Protein AF-A0A9E0YH36-F1 (afdb_monomer)

pLDDT: mean 80.92, std 9.33, range [44.66, 91.5]

Solvent-accessible surface area (backbone atoms only — not comparable to full-atom values): 4447 Å² total; per-residue (Å²): 125,57,83,64,58,57,52,50,53,53,52,51,49,63,63,46,46,60,56,51,45,55,52,43,28,52,52,36,25,55,52,38,33,50,50,45,44,52,51,40,36,71,75,66,72,47,86,60,62,69,63,30,49,54,51,10,50,54,52,12,50,53,52,35,52,52,51,51,53,50,51,51,50,51,46,45,54,63,69,72,62,59,126

Secondary structure (DSSP, 8-state):
--HHHHHHHHHHHHHHHHHHHHHHHHHHHHHHHHHHHHHHHHHHSS--HHHHHHHHHHHHHHHHHHHHHHHHHHHIIIIIS--

Structure (mmCIF, N/CA/C/O backbone):
data_AF-A0A9E0YH36-F1
#
_entry.id   AF-A0A9E0YH36-F1
#
loop_
_atom_site.group_PDB
_atom_site.id
_atom_site.type_symbol
_atom_site.label_atom_id
_atom_site.label_alt_id
_atom_site.label_comp_id
_atom_site.label_asym_id
_atom_site.label_entity_id
_atom_site.label_seq_id
_atom_site.pdbx_PDB_ins_code
_atom_site.Cartn_x
_atom_site.Cartn_y
_atom_site.Cartn_z
_atom_site.occupancy
_atom_site.B_iso_or_equiv
_atom_site.auth_seq_id
_atom_site.auth_comp_id
_atom_site.auth_asym_id
_atom_site.auth_atom_id
_atom_site.pdbx_PDB_model_num
ATOM 1 N N . MET A 1 1 ? 21.905 -2.438 -22.734 1.00 58.78 1 MET A N 1
ATOM 2 C CA . MET A 1 1 ? 20.595 -3.122 -22.911 1.00 58.78 1 MET A CA 1
ATOM 3 C C . MET A 1 1 ? 19.979 -2.722 -24.250 1.00 58.78 1 MET A C 1
ATOM 5 O O . MET A 1 1 ? 20.114 -1.563 -24.630 1.00 58.78 1 MET A O 1
ATOM 9 N N . THR A 1 2 ? 19.338 -3.625 -25.000 1.00 73.81 2 THR A N 1
ATOM 10 C CA . THR A 1 2 ? 18.724 -3.222 -26.283 1.00 73.81 2 THR A CA 1
ATOM 11 C C . THR A 1 2 ? 17.443 -2.399 -26.045 1.00 73.81 2 THR A C 1
ATOM 13 O O . THR A 1 2 ? 16.705 -2.663 -25.092 1.00 73.81 2 THR A O 1
ATOM 16 N N . PRO A 1 3 ? 17.090 -1.426 -26.910 1.00 74.56 3 PRO A N 1
ATOM 17 C CA . PRO A 1 3 ? 15.883 -0.596 -26.743 1.00 74.56 3 PRO A CA 1
ATOM 18 C C . PRO A 1 3 ? 14.563 -1.392 -26.799 1.00 74.56 3 PRO A C 1
ATOM 20 O O . PRO A 1 3 ? 13.484 -0.858 -26.519 1.00 74.56 3 PRO A O 1
ATOM 23 N N . ARG A 1 4 ? 14.630 -2.670 -27.193 1.00 75.81 4 ARG A N 1
ATOM 24 C CA . ARG A 1 4 ? 13.508 -3.614 -27.203 1.00 75.81 4 ARG A CA 1
ATOM 25 C C . ARG A 1 4 ? 13.279 -4.223 -25.817 1.00 75.81 4 ARG A C 1
ATOM 27 O O . ARG A 1 4 ? 12.146 -4.226 -25.347 1.00 75.81 4 ARG A O 1
ATOM 34 N N . GLU A 1 5 ? 14.342 -4.651 -25.141 1.00 74.38 5 GLU A N 1
ATOM 35 C CA . GLU A 1 5 ? 14.287 -5.234 -23.791 1.00 74.38 5 GLU A CA 1
ATOM 36 C C . GLU A 1 5 ? 13.802 -4.227 -22.748 1.00 74.38 5 GLU A C 1
ATOM 38 O O . GLU A 1 5 ? 12.966 -4.554 -21.911 1.00 74.38 5 GLU A O 1
ATOM 43 N N . LEU A 1 6 ? 14.228 -2.969 -22.871 1.00 74.62 6 LEU A N 1
ATOM 44 C CA . LEU A 1 6 ? 13.809 -1.879 -21.988 1.00 74.62 6 LEU A CA 1
ATOM 45 C C . LEU A 1 6 ? 12.290 -1.624 -22.054 1.00 74.62 6 LEU A C 1
ATOM 47 O O . LEU A 1 6 ? 11.633 -1.377 -21.041 1.00 74.62 6 LEU A O 1
ATOM 51 N N . ARG A 1 7 ? 11.708 -1.724 -23.260 1.00 77.31 7 ARG A N 1
ATOM 52 C CA . ARG A 1 7 ? 10.257 -1.607 -23.469 1.00 77.31 7 ARG A CA 1
ATOM 53 C C . ARG A 1 7 ? 9.501 -2.785 -22.866 1.00 77.31 7 ARG A C 1
ATOM 55 O O . ARG A 1 7 ? 8.481 -2.567 -22.217 1.00 77.31 7 ARG A O 1
ATOM 62 N N . ILE A 1 8 ? 10.008 -4.003 -23.046 1.00 81.62 8 ILE A N 1
ATOM 63 C CA . ILE A 1 8 ? 9.398 -5.216 -22.488 1.00 81.62 8 ILE A CA 1
ATOM 64 C C . ILE A 1 8 ? 9.429 -5.162 -20.956 1.00 81.62 8 ILE A C 1
ATOM 66 O O . ILE A 1 8 ? 8.394 -5.353 -20.325 1.00 81.62 8 ILE A O 1
ATOM 70 N N . ALA A 1 9 ? 10.564 -4.797 -20.355 1.00 76.88 9 ALA A N 1
ATOM 71 C CA . ALA A 1 9 ? 10.698 -4.661 -18.905 1.00 76.88 9 ALA A CA 1
ATOM 72 C C . ALA A 1 9 ? 9.712 -3.633 -18.325 1.00 76.88 9 ALA A C 1
ATOM 74 O O . ALA A 1 9 ? 9.084 -3.885 -17.298 1.00 76.88 9 ALA A O 1
ATOM 75 N N . LYS A 1 10 ? 9.505 -2.500 -19.012 1.00 75.94 10 LYS A N 1
ATOM 76 C CA . LYS A 1 10 ? 8.533 -1.478 -18.597 1.00 75.94 10 LYS A CA 1
ATOM 77 C C . LYS A 1 10 ? 7.089 -1.992 -18.630 1.00 75.94 10 LYS A C 1
ATOM 79 O O . LYS A 1 10 ? 6.326 -1.693 -17.715 1.00 75.94 10 LYS A O 1
ATOM 84 N N . ILE A 1 11 ? 6.724 -2.766 -19.655 1.00 82.19 11 ILE A N 1
ATOM 85 C CA . ILE A 1 11 ? 5.388 -3.372 -19.787 1.00 82.19 11 ILE A CA 1
ATOM 86 C C . ILE A 1 11 ? 5.169 -4.427 -18.700 1.00 82.19 11 ILE A C 1
ATOM 88 O O . ILE A 1 11 ? 4.139 -4.408 -18.029 1.00 82.19 11 ILE A O 1
ATOM 92 N N . VAL A 1 12 ? 6.149 -5.307 -18.480 1.00 82.31 12 VAL A N 1
ATOM 93 C CA . VAL A 1 12 ? 6.086 -6.338 -17.434 1.00 82.31 12 VAL A CA 1
ATOM 94 C C . VAL A 1 12 ? 5.964 -5.693 -16.055 1.00 82.31 12 VAL A C 1
ATOM 96 O O . VAL A 1 12 ? 5.099 -6.089 -15.278 1.00 82.31 12 VAL A O 1
ATOM 99 N N . PHE A 1 13 ? 6.743 -4.645 -15.770 1.00 81.00 13 PHE A N 1
ATOM 100 C CA . PHE A 1 13 ? 6.639 -3.901 -14.515 1.00 81.00 13 PHE A CA 1
ATOM 101 C C . PHE A 1 13 ? 5.236 -3.317 -14.313 1.00 81.00 13 PHE A C 1
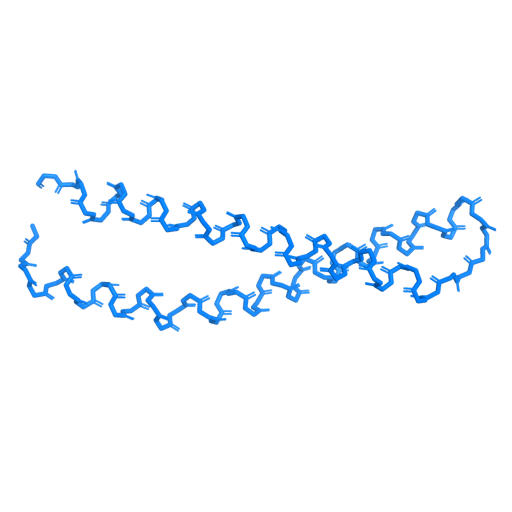ATOM 103 O O . PHE A 1 13 ? 4.659 -3.449 -13.237 1.00 81.00 13 PHE A O 1
ATOM 110 N N . TRP A 1 14 ? 4.648 -2.725 -15.355 1.00 81.00 14 TRP A N 1
ATOM 111 C CA . TRP A 1 14 ? 3.288 -2.188 -15.293 1.00 81.00 14 TRP A CA 1
ATOM 112 C C . TRP A 1 14 ? 2.215 -3.265 -15.110 1.00 81.00 14 TRP A C 1
ATOM 114 O O . TRP A 1 14 ? 1.200 -2.994 -14.480 1.00 81.00 14 TRP A O 1
ATOM 124 N N . CYS A 1 15 ? 2.439 -4.479 -15.615 1.00 84.25 15 CYS A N 1
ATOM 125 C CA . CYS A 1 15 ? 1.511 -5.596 -15.455 1.00 84.25 15 CYS A CA 1
ATOM 126 C C . CYS A 1 15 ? 1.610 -6.248 -14.064 1.00 84.25 15 CYS A C 1
ATOM 128 O O . CYS A 1 15 ? 0.604 -6.666 -13.495 1.00 84.25 15 CYS A O 1
ATOM 130 N N . VAL A 1 16 ? 2.815 -6.305 -13.491 1.00 84.81 16 VAL A N 1
ATOM 131 C CA . VAL A 1 16 ? 3.079 -6.886 -12.164 1.00 84.81 16 VAL A CA 1
ATOM 132 C C . VAL A 1 16 ? 2.755 -5.902 -11.034 1.00 84.81 16 VAL A C 1
ATOM 134 O O . VAL A 1 16 ? 2.283 -6.317 -9.978 1.00 84.81 16 VAL A O 1
ATOM 137 N N . SER A 1 17 ? 2.940 -4.599 -11.257 1.00 81.56 17 SER A N 1
ATOM 138 C CA . SER A 1 17 ? 2.668 -3.530 -10.286 1.00 81.56 17 SER A CA 1
ATOM 139 C C . SER A 1 17 ? 1.264 -3.579 -9.651 1.00 81.56 17 SER A C 1
ATOM 141 O O . SER A 1 17 ? 1.194 -3.580 -8.422 1.00 81.56 17 SER A O 1
ATOM 143 N N . PRO A 1 18 ? 0.141 -3.690 -10.396 1.00 83.19 18 PRO A N 1
ATOM 144 C CA . PRO A 1 18 ? -1.192 -3.752 -9.790 1.00 83.19 18 PRO A CA 1
ATOM 145 C C . PRO A 1 18 ? -1.412 -5.031 -8.973 1.00 83.19 18 PRO A C 1
ATOM 147 O O . PRO A 1 18 ? -2.072 -4.989 -7.935 1.00 83.19 18 PRO A O 1
ATOM 150 N N . ILE A 1 19 ? -0.821 -6.156 -9.391 1.00 87.44 19 ILE A N 1
ATOM 151 C CA . ILE A 1 19 ? -0.885 -7.426 -8.654 1.00 87.44 19 ILE A CA 1
ATOM 152 C C . ILE A 1 19 ? -0.111 -7.302 -7.338 1.00 87.44 19 ILE A C 1
ATOM 154 O O . ILE A 1 19 ? -0.629 -7.647 -6.274 1.00 87.44 19 ILE A O 1
ATOM 158 N N . MET A 1 20 ? 1.104 -6.750 -7.391 1.00 84.38 20 MET A N 1
ATOM 159 C CA . MET A 1 20 ? 1.896 -6.465 -6.197 1.00 84.38 20 MET A CA 1
ATOM 160 C C . MET A 1 20 ? 1.203 -5.466 -5.275 1.00 84.38 20 MET A C 1
ATOM 162 O O . MET A 1 20 ? 1.205 -5.672 -4.066 1.00 84.38 20 MET A O 1
ATOM 166 N N . PHE A 1 21 ? 0.577 -4.422 -5.820 1.00 85.44 21 PHE A N 1
ATOM 167 C CA . PHE A 1 21 ? -0.182 -3.449 -5.042 1.00 85.44 21 PHE A CA 1
ATOM 168 C C . PHE A 1 21 ? -1.326 -4.118 -4.286 1.00 85.44 21 PHE A C 1
ATOM 170 O O . PHE A 1 21 ? -1.427 -3.962 -3.075 1.00 85.44 21 PHE A O 1
ATOM 177 N N . ALA A 1 22 ? -2.152 -4.914 -4.967 1.00 85.19 22 ALA A N 1
ATOM 178 C CA . ALA A 1 22 ? -3.261 -5.618 -4.330 1.00 85.19 22 ALA A CA 1
ATOM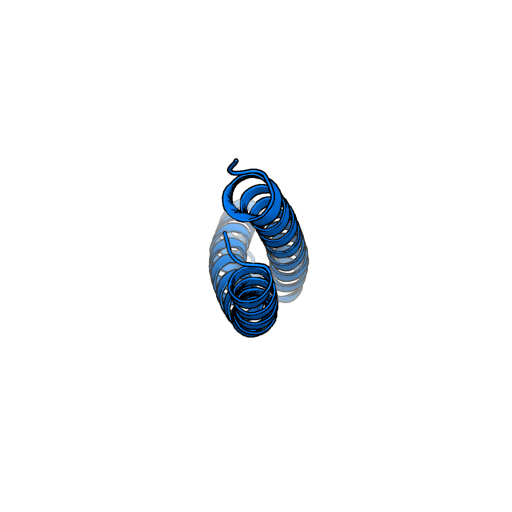 179 C C . ALA A 1 22 ? -2.775 -6.584 -3.235 1.00 85.19 22 ALA A C 1
ATOM 181 O O . ALA A 1 22 ? -3.352 -6.630 -2.145 1.00 85.19 22 ALA A O 1
ATOM 182 N N . GLY A 1 23 ? -1.687 -7.317 -3.498 1.00 89.19 23 GLY A N 1
ATOM 183 C CA . GLY A 1 23 ? -1.065 -8.208 -2.519 1.00 89.19 23 GLY A CA 1
ATOM 184 C C . GLY A 1 23 ? -0.539 -7.461 -1.291 1.00 89.19 23 GLY A C 1
ATOM 185 O O . GLY A 1 23 ? -0.840 -7.846 -0.162 1.00 89.19 23 GLY A O 1
ATOM 186 N N . LEU A 1 24 ? 0.189 -6.363 -1.501 1.00 87.88 24 LEU A N 1
ATOM 187 C CA . LEU A 1 24 ? 0.755 -5.540 -0.432 1.00 87.88 24 LEU A CA 1
ATOM 188 C C . LEU A 1 24 ? -0.323 -4.813 0.374 1.00 87.88 24 LEU A C 1
ATOM 190 O O . LEU A 1 24 ? -0.268 -4.861 1.599 1.00 87.88 24 LEU A O 1
ATOM 194 N N . VAL A 1 25 ? -1.331 -4.218 -0.275 1.00 88.38 25 VAL A N 1
ATOM 195 C CA . VAL A 1 25 ? -2.470 -3.597 0.422 1.00 88.38 25 VAL A CA 1
ATOM 196 C C . VAL A 1 25 ? -3.122 -4.623 1.333 1.00 88.38 25 VAL A C 1
ATOM 198 O O . VAL A 1 25 ? -3.336 -4.339 2.506 1.00 88.38 25 VAL A O 1
ATOM 201 N N . ARG A 1 26 ? -3.399 -5.833 0.834 1.00 88.31 26 ARG A N 1
ATOM 202 C CA . ARG A 1 26 ? -4.023 -6.885 1.642 1.00 88.31 26 ARG A CA 1
ATOM 203 C C . ARG A 1 26 ? -3.134 -7.328 2.803 1.00 88.31 26 ARG A C 1
ATOM 205 O O . ARG A 1 26 ? -3.640 -7.499 3.911 1.00 88.31 26 ARG A O 1
ATOM 212 N N . LEU A 1 27 ? -1.837 -7.507 2.562 1.00 90.00 27 LEU A N 1
ATOM 213 C CA . LEU A 1 27 ? -0.874 -7.900 3.589 1.00 90.00 27 LEU A CA 1
ATOM 214 C C . LEU A 1 27 ? -0.783 -6.841 4.694 1.00 90.00 27 LEU A C 1
ATOM 216 O O . LEU A 1 27 ? -0.956 -7.158 5.869 1.00 90.00 27 LEU A O 1
ATOM 220 N N . PHE A 1 28 ? -0.575 -5.578 4.320 1.00 88.81 28 PHE A N 1
ATOM 221 C CA . PHE A 1 28 ? -0.498 -4.471 5.267 1.00 88.81 28 PHE A CA 1
ATOM 222 C C . PHE A 1 28 ? -1.831 -4.220 5.960 1.00 88.81 28 PHE A C 1
ATOM 224 O O . PHE A 1 28 ? -1.841 -3.928 7.149 1.00 88.81 28 PHE A O 1
ATOM 231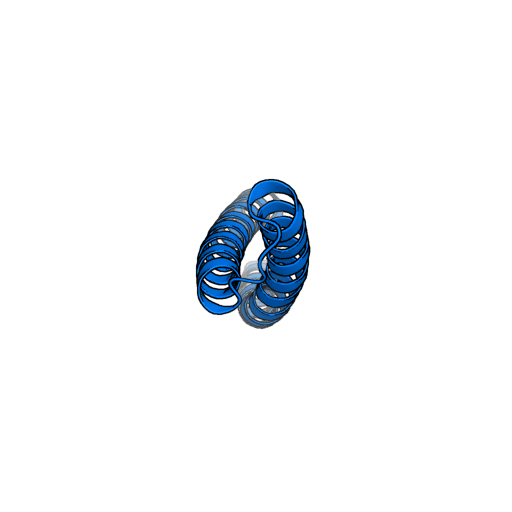 N N . PHE A 1 29 ? -2.956 -4.375 5.263 1.00 88.00 29 PHE A N 1
ATOM 232 C CA . PHE A 1 29 ? -4.274 -4.247 5.871 1.00 88.00 29 PHE A CA 1
ATOM 233 C C . PHE A 1 29 ? -4.464 -5.279 6.980 1.00 88.00 29 PHE A C 1
ATOM 235 O O . PHE A 1 29 ? -4.812 -4.903 8.092 1.00 88.00 29 PHE A O 1
ATOM 242 N N . LEU A 1 30 ? -4.172 -6.559 6.721 1.00 89.25 30 LEU A N 1
ATOM 243 C CA . LEU A 1 30 ? -4.250 -7.608 7.743 1.00 89.25 30 LEU A CA 1
ATOM 244 C C . LEU A 1 30 ? -3.303 -7.331 8.915 1.00 89.25 30 LEU A C 1
ATOM 246 O O . LEU A 1 30 ? -3.701 -7.468 10.071 1.00 89.25 30 LEU A O 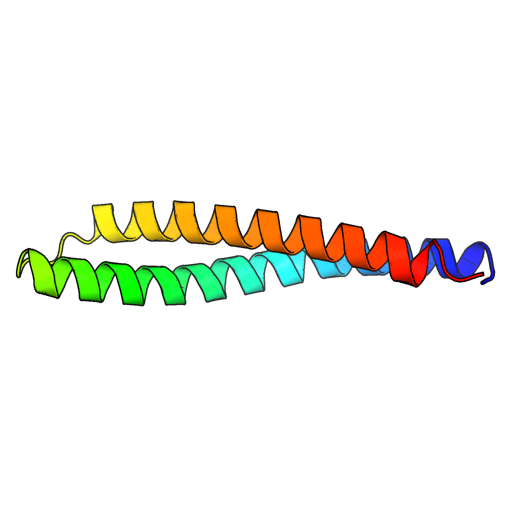1
ATOM 250 N N . PHE A 1 31 ? -2.078 -6.896 8.621 1.00 89.25 31 PHE A N 1
ATOM 251 C CA . PHE A 1 31 ? -1.077 -6.571 9.632 1.00 89.25 31 PHE A CA 1
ATOM 252 C C . PHE A 1 31 ? -1.516 -5.404 10.528 1.00 89.25 31 PHE A C 1
ATOM 254 O O . PHE A 1 31 ? -1.554 -5.536 11.750 1.00 89.25 31 PHE A O 1
ATOM 261 N N . PHE A 1 32 ? -1.919 -4.277 9.940 1.00 87.56 32 PHE A N 1
ATOM 262 C CA . PHE A 1 32 ? -2.368 -3.102 10.685 1.00 87.56 32 PHE A CA 1
ATOM 263 C C . PHE A 1 32 ? -3.709 -3.325 11.377 1.00 87.56 32 PHE A C 1
ATOM 265 O O . PHE A 1 32 ? -3.892 -2.851 12.492 1.00 87.56 32 PHE A O 1
ATOM 272 N N . TYR A 1 33 ? -4.630 -4.075 10.772 1.00 85.56 33 TYR A N 1
ATOM 273 C CA . TYR A 1 33 ? -5.893 -4.437 11.411 1.00 85.56 33 TYR A CA 1
ATOM 274 C C . TYR A 1 33 ? -5.655 -5.279 12.667 1.00 85.56 33 TYR A C 1
ATOM 276 O O . TYR A 1 33 ? -6.280 -5.040 13.699 1.00 85.56 33 TYR A O 1
ATOM 284 N N . PHE A 1 34 ? -4.709 -6.220 12.610 1.00 86.44 34 PHE A N 1
ATOM 285 C CA . PHE A 1 34 ? -4.303 -6.995 13.777 1.00 86.44 34 PHE A CA 1
ATOM 286 C C . PHE A 1 34 ? -3.642 -6.117 14.845 1.00 86.44 34 PHE A C 1
ATOM 288 O O . PHE A 1 34 ? -4.046 -6.176 16.006 1.00 86.44 34 PHE A O 1
ATOM 295 N N . ILE A 1 35 ? -2.684 -5.263 14.463 1.00 87.81 35 ILE A N 1
ATOM 296 C CA . ILE A 1 35 ? -1.991 -4.375 15.406 1.00 87.81 35 ILE A CA 1
ATOM 297 C C . ILE A 1 35 ? -2.959 -3.390 16.054 1.00 87.81 35 ILE A C 1
ATOM 299 O O . ILE A 1 35 ? -3.049 -3.358 17.276 1.00 87.81 35 ILE A O 1
ATOM 303 N N . PHE A 1 36 ? -3.715 -2.614 15.275 1.00 84.12 36 PHE A N 1
ATOM 304 C CA . PHE A 1 36 ? -4.661 -1.639 15.820 1.00 84.12 36 PHE A CA 1
ATOM 305 C C . PHE A 1 36 ? -5.809 -2.312 16.575 1.00 84.12 36 PHE A C 1
ATOM 307 O O . PHE A 1 36 ? -6.269 -1.772 17.578 1.00 84.12 36 PHE A O 1
ATOM 314 N N . GLY A 1 37 ? -6.241 -3.500 16.140 1.00 81.62 37 GLY A N 1
ATOM 315 C CA . GLY A 1 37 ? -7.245 -4.299 16.838 1.00 81.62 37 GLY A CA 1
ATOM 316 C C . GLY A 1 37 ? -6.776 -4.738 18.224 1.00 81.62 37 GLY A C 1
ATOM 317 O O . GLY A 1 37 ? -7.507 -4.552 19.194 1.00 81.62 37 GLY A O 1
ATOM 318 N N . MET A 1 38 ? -5.549 -5.258 18.331 1.00 84.56 38 MET A N 1
ATOM 319 C CA . MET A 1 38 ? -4.895 -5.572 19.608 1.00 84.56 38 MET A CA 1
ATOM 320 C C . MET A 1 38 ? -4.708 -4.318 20.467 1.00 84.56 38 MET A C 1
ATOM 322 O O . MET A 1 38 ? -5.062 -4.324 21.641 1.00 84.56 38 MET A O 1
ATOM 326 N N . LEU A 1 39 ? -4.192 -3.234 19.881 1.00 83.69 39 LEU A N 1
ATOM 327 C CA . LEU A 1 39 ? -3.874 -2.000 20.598 1.00 83.69 39 LEU A CA 1
ATOM 328 C C . LEU A 1 39 ? -5.123 -1.378 21.235 1.00 83.69 39 LEU A C 1
ATOM 330 O O . LEU A 1 39 ? -5.111 -1.013 22.408 1.00 83.69 39 LEU A O 1
ATOM 334 N N . LEU A 1 40 ? -6.221 -1.289 20.478 1.00 78.69 40 LEU A N 1
ATOM 335 C CA . LEU A 1 40 ? -7.478 -0.723 20.970 1.00 78.69 40 LEU A CA 1
ATOM 336 C C . LEU A 1 40 ? -8.158 -1.628 22.001 1.00 78.69 40 LEU A C 1
ATOM 338 O O . LEU A 1 40 ? -8.712 -1.112 22.970 1.00 78.69 40 LEU A O 1
ATOM 342 N N . LEU A 1 41 ? -8.066 -2.954 21.845 1.00 81.94 41 LEU A N 1
ATOM 343 C CA . LEU A 1 41 ? -8.499 -3.897 22.880 1.00 81.94 41 LEU A CA 1
ATOM 344 C C . LEU A 1 41 ? -7.723 -3.699 24.183 1.00 81.94 41 LEU A C 1
ATOM 346 O O . LEU A 1 41 ? -8.321 -3.743 25.252 1.00 81.94 41 LEU A O 1
ATOM 350 N N . TRP A 1 42 ? -6.417 -3.458 24.099 1.00 80.88 42 TRP A N 1
ATOM 351 C CA . TRP A 1 42 ? -5.566 -3.304 25.275 1.00 80.88 42 TRP A CA 1
ATOM 352 C C . TRP A 1 42 ? -5.783 -1.967 25.996 1.00 80.88 42 TRP A C 1
ATOM 354 O O . TRP A 1 42 ? -5.779 -1.927 27.221 1.00 80.88 42 TRP A O 1
ATOM 364 N N . ILE A 1 43 ? -6.016 -0.883 25.248 1.00 81.50 43 ILE A N 1
ATOM 365 C CA . ILE A 1 43 ? -6.202 0.464 25.812 1.00 81.50 43 ILE A CA 1
ATOM 366 C C . ILE A 1 43 ? -7.624 0.667 26.343 1.00 81.50 43 ILE A C 1
ATOM 368 O O . ILE A 1 43 ? -7.804 1.179 27.444 1.00 81.50 43 ILE A O 1
ATOM 372 N N . PHE A 1 44 ? -8.641 0.302 25.559 1.00 78.88 44 PHE A N 1
ATOM 373 C CA . PHE A 1 44 ? -10.035 0.610 25.890 1.00 78.88 44 PHE A CA 1
ATOM 374 C C . PHE A 1 44 ? -10.797 -0.581 26.470 1.00 78.88 44 PHE A C 1
ATOM 376 O O . PHE A 1 44 ? -11.880 -0.381 27.009 1.00 78.88 44 PHE A O 1
ATOM 383 N N . GLY A 1 45 ? -10.302 -1.815 26.327 1.00 70.62 45 GLY A N 1
ATOM 384 C CA . GLY A 1 45 ? -11.038 -3.026 26.715 1.00 70.62 45 GLY A CA 1
ATOM 385 C C . GLY A 1 45 ? -12.270 -3.319 25.847 1.00 70.62 45 GLY A C 1
ATOM 386 O O . GLY A 1 45 ? -12.951 -4.319 26.063 1.00 70.62 45 GLY A O 1
ATOM 387 N N . VAL A 1 46 ? -12.568 -2.472 24.852 1.00 69.62 46 VAL A N 1
ATOM 388 C CA . VAL A 1 46 ? -13.771 -2.545 24.013 1.00 69.62 46 VAL A CA 1
ATOM 389 C C . VAL A 1 46 ? -13.383 -2.619 22.538 1.00 69.62 46 VAL A C 1
ATOM 391 O O . VAL A 1 46 ? -12.506 -1.903 22.052 1.00 69.62 46 VAL A O 1
ATOM 394 N N . LYS A 1 47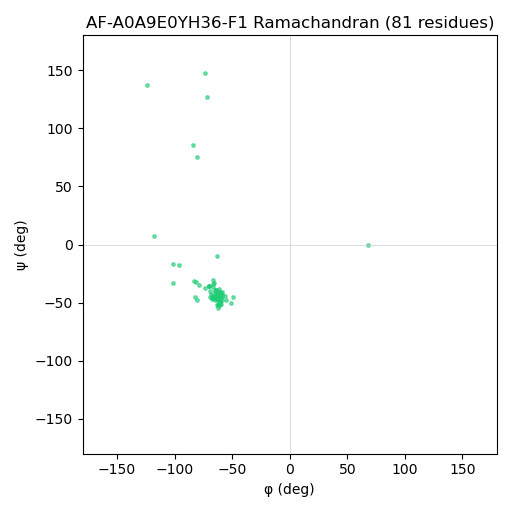 ? -14.064 -3.495 21.797 1.00 65.88 47 LYS A N 1
ATOM 395 C CA . LYS A 1 47 ? -13.776 -3.770 20.389 1.00 65.88 47 LYS A CA 1
ATOM 396 C C . LYS A 1 47 ? -14.463 -2.751 19.469 1.00 65.88 47 LYS A C 1
ATOM 398 O O . LYS A 1 47 ? -15.543 -3.004 18.941 1.00 65.88 47 LYS A O 1
ATOM 403 N N . TYR A 1 48 ? -13.825 -1.606 19.236 1.00 71.19 48 TYR A N 1
ATOM 404 C CA . TYR A 1 48 ? -14.295 -0.611 18.262 1.00 71.19 48 TYR A CA 1
ATOM 405 C C . TYR A 1 48 ? -13.903 -0.987 16.821 1.00 71.19 48 TYR A C 1
ATOM 407 O O . TYR A 1 48 ? -13.010 -0.392 16.219 1.00 71.19 48 TYR A O 1
ATOM 415 N N . ASN A 1 49 ? -14.607 -1.969 16.246 1.00 71.88 49 ASN A N 1
ATOM 416 C CA . ASN A 1 49 ? -14.380 -2.469 14.880 1.00 71.88 49 ASN A CA 1
ATOM 417 C C . ASN A 1 49 ? -14.289 -1.387 13.775 1.00 71.88 49 ASN A C 1
ATOM 419 O O . AS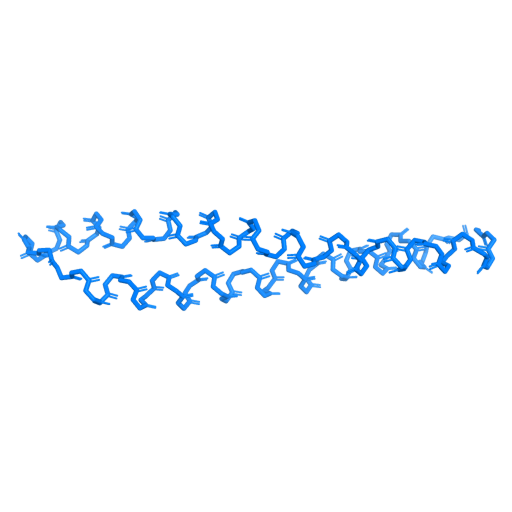N A 1 49 ? -13.377 -1.488 12.953 1.00 71.88 49 ASN A O 1
ATOM 423 N N . PRO A 1 50 ? -15.163 -0.359 13.702 1.00 80.12 50 PRO A N 1
ATOM 424 C CA . PRO A 1 50 ? -15.110 0.589 12.586 1.00 80.12 50 PRO A CA 1
ATOM 425 C C . PRO A 1 50 ? -13.874 1.497 12.637 1.00 80.12 50 PRO A C 1
ATOM 427 O O . PRO A 1 50 ? -13.294 1.794 11.597 1.00 80.12 50 PRO A O 1
ATOM 430 N N . VAL A 1 51 ? -13.423 1.898 13.829 1.00 83.56 51 VAL A N 1
ATOM 431 C CA . VAL A 1 51 ? -12.244 2.770 13.98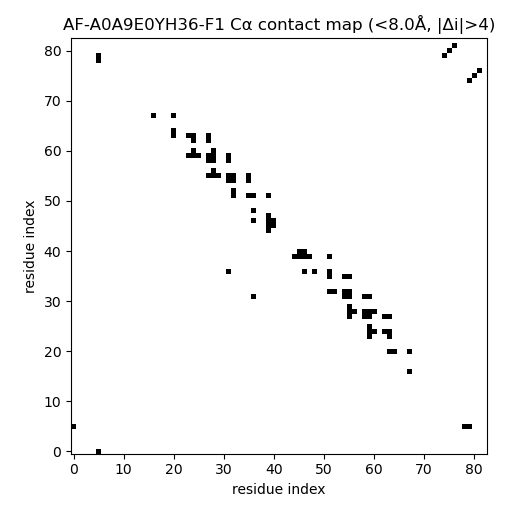9 1.00 83.56 51 VAL A CA 1
ATOM 432 C C . VAL A 1 51 ? -10.964 2.025 13.606 1.00 83.56 51 VAL A C 1
ATOM 434 O O . VAL A 1 51 ? -10.152 2.547 12.843 1.00 83.56 51 VAL A O 1
ATOM 437 N N . VAL A 1 52 ? -10.822 0.777 14.072 1.00 84.31 52 VAL A N 1
ATOM 438 C CA . VAL A 1 52 ? -9.713 -0.119 13.694 1.00 84.31 52 VAL A CA 1
ATOM 439 C C . VAL A 1 52 ? -9.663 -0.291 12.177 1.00 84.31 52 VAL A C 1
ATOM 441 O O . VAL A 1 52 ? -8.592 -0.210 11.578 1.00 84.31 52 VAL A O 1
ATOM 444 N N . PHE A 1 53 ? -10.824 -0.506 11.552 1.00 84.12 53 PHE A N 1
ATOM 445 C CA . PHE A 1 53 ? -10.926 -0.698 10.113 1.00 84.12 53 PHE A CA 1
ATOM 446 C C . PHE A 1 53 ? -10.416 0.524 9.342 1.00 84.12 53 PHE A C 1
ATOM 448 O O . PHE A 1 53 ? -9.524 0.381 8.509 1.00 84.12 53 PHE A O 1
ATOM 455 N N . TRP A 1 54 ? -10.909 1.727 9.651 1.00 87.19 54 TRP A N 1
ATOM 456 C CA . TRP A 1 54 ? -10.489 2.950 8.957 1.00 87.19 54 TRP A CA 1
ATOM 457 C C . TRP A 1 54 ? -8.995 3.246 9.120 1.00 87.19 54 TRP A C 1
ATOM 459 O O . TRP A 1 54 ? -8.331 3.584 8.138 1.00 87.19 54 TRP A O 1
ATOM 469 N N . LEU A 1 55 ? -8.445 3.061 10.324 1.00 87.94 55 LEU A N 1
ATOM 470 C CA . LEU A 1 55 ? -7.010 3.224 10.576 1.00 87.94 55 LEU A CA 1
ATOM 471 C C . LEU A 1 55 ? -6.172 2.214 9.786 1.00 87.94 55 LEU A C 1
ATOM 473 O O . LEU A 1 55 ? -5.173 2.588 9.171 1.00 87.94 55 LEU A O 1
ATOM 477 N N . ALA A 1 56 ? -6.595 0.949 9.753 1.00 86.94 56 ALA A N 1
ATOM 478 C CA . ALA A 1 56 ? -5.913 -0.091 8.995 1.00 86.94 56 ALA A CA 1
ATOM 479 C C . ALA A 1 56 ? -5.967 0.167 7.481 1.00 86.94 56 ALA A C 1
ATOM 481 O O . ALA A 1 56 ? -4.961 -0.029 6.796 1.00 86.94 56 ALA A O 1
ATOM 482 N N . VAL A 1 57 ? -7.096 0.651 6.946 1.00 90.06 57 VAL A N 1
ATOM 483 C CA . VAL A 1 57 ? -7.208 1.050 5.532 1.00 90.06 57 VAL A CA 1
ATOM 484 C C . VAL A 1 57 ? -6.252 2.202 5.221 1.00 90.06 57 VAL A C 1
ATOM 486 O O . VAL A 1 57 ? -5.444 2.082 4.304 1.00 90.06 57 VAL A O 1
ATOM 489 N N . LEU A 1 58 ? -6.283 3.291 5.994 1.00 91.50 58 LEU A N 1
ATOM 490 C CA . LEU A 1 58 ? -5.413 4.451 5.762 1.00 91.50 58 LEU A CA 1
ATOM 491 C C . LEU A 1 58 ? -3.927 4.080 5.824 1.00 91.50 58 LEU A C 1
ATOM 493 O O . LEU A 1 58 ? -3.166 4.427 4.919 1.00 91.50 58 LEU A O 1
ATOM 497 N N . ALA A 1 59 ? -3.524 3.335 6.856 1.00 90.56 59 ALA A N 1
ATOM 498 C CA . ALA A 1 59 ? -2.141 2.907 7.024 1.00 90.56 59 ALA A CA 1
ATOM 499 C C . ALA A 1 59 ? -1.696 1.961 5.900 1.00 90.56 59 ALA A C 1
ATOM 501 O O . ALA A 1 59 ? -0.624 2.152 5.330 1.00 90.56 59 ALA A O 1
ATOM 502 N N . SER A 1 60 ? -2.523 0.976 5.535 1.00 89.94 60 SER A N 1
ATOM 503 C CA . SER A 1 60 ? -2.186 0.014 4.479 1.00 89.94 60 SER A CA 1
ATOM 504 C C . SER A 1 60 ? -2.085 0.659 3.101 1.00 89.94 60 SER A C 1
ATOM 506 O O . SER A 1 60 ? -1.115 0.404 2.386 1.00 89.94 60 SER A O 1
ATOM 508 N N . VAL A 1 61 ? -3.020 1.539 2.735 1.00 89.88 61 VAL A N 1
ATOM 509 C CA . VAL A 1 61 ? -2.971 2.268 1.461 1.00 89.88 61 VAL A CA 1
ATOM 510 C C . VAL A 1 61 ? -1.753 3.190 1.421 1.00 89.88 61 VAL A C 1
ATOM 512 O O . VAL A 1 61 ? -1.015 3.171 0.435 1.00 89.88 61 VAL A O 1
ATOM 515 N N . GLY A 1 62 ? -1.488 3.932 2.501 1.00 90.44 62 GLY A N 1
ATOM 516 C CA . GLY A 1 62 ? -0.328 4.819 2.601 1.00 90.44 62 GLY A CA 1
ATOM 517 C C . GLY A 1 62 ? 1.002 4.072 2.468 1.00 90.44 62 GLY A C 1
ATOM 518 O O . GLY A 1 62 ? 1.838 4.439 1.640 1.00 90.44 62 GLY A O 1
ATOM 519 N N . PHE A 1 63 ? 1.178 2.979 3.217 1.00 90.00 63 PHE A N 1
ATOM 520 C CA . PHE A 1 63 ? 2.385 2.151 3.137 1.00 90.00 63 PHE A CA 1
ATOM 521 C C . PHE A 1 63 ? 2.549 1.492 1.773 1.00 90.00 63 PHE A C 1
ATOM 523 O O . PHE A 1 63 ? 3.660 1.442 1.246 1.00 90.00 63 PHE A O 1
ATOM 530 N N . THR A 1 64 ? 1.460 1.022 1.165 1.00 90.12 64 THR A N 1
ATOM 531 C CA . THR A 1 64 ? 1.554 0.384 -0.149 1.00 90.12 64 THR A CA 1
ATOM 532 C C . THR A 1 64 ? 1.901 1.389 -1.242 1.00 90.12 64 THR A C 1
ATOM 534 O O . THR A 1 64 ? 2.729 1.096 -2.105 1.00 90.12 64 THR A O 1
ATOM 537 N N . ALA A 1 65 ? 1.326 2.593 -1.194 1.00 88.06 65 ALA A N 1
ATOM 538 C CA . ALA A 1 65 ? 1.685 3.669 -2.110 1.00 88.06 65 ALA A CA 1
ATOM 539 C C . ALA A 1 65 ? 3.173 4.034 -1.976 1.00 88.06 65 ALA A C 1
ATOM 541 O O . ALA A 1 65 ? 3.878 4.109 -2.982 1.00 88.06 65 ALA A O 1
ATOM 542 N N . ALA A 1 66 ? 3.678 4.177 -0.746 1.00 88.81 66 ALA A N 1
ATOM 543 C CA . ALA A 1 66 ? 5.096 4.429 -0.498 1.00 88.81 66 ALA A CA 1
ATOM 544 C C . ALA A 1 66 ? 5.989 3.294 -1.034 1.00 88.81 66 ALA A C 1
ATOM 546 O O . ALA A 1 66 ? 6.986 3.561 -1.709 1.00 88.81 66 ALA A O 1
ATOM 547 N N . ALA A 1 67 ? 5.605 2.035 -0.802 1.00 87.44 67 ALA A N 1
ATOM 548 C CA . ALA A 1 67 ? 6.328 0.866 -1.294 1.00 87.44 67 ALA A CA 1
ATOM 549 C C . ALA A 1 67 ? 6.411 0.840 -2.828 1.00 87.44 67 ALA A C 1
ATOM 551 O O . ALA A 1 67 ? 7.492 0.622 -3.372 1.00 87.44 67 ALA A O 1
ATOM 552 N N . LEU A 1 68 ? 5.314 1.132 -3.538 1.00 84.06 68 LEU A N 1
ATOM 553 C CA . LEU A 1 68 ? 5.332 1.231 -5.001 1.00 84.06 68 LEU A CA 1
ATOM 554 C C . LEU A 1 68 ? 6.213 2.372 -5.510 1.00 84.06 68 LEU A C 1
ATOM 556 O O . LEU A 1 68 ? 6.923 2.198 -6.499 1.00 84.06 68 LEU A O 1
ATOM 560 N N . VAL A 1 69 ? 6.187 3.534 -4.853 1.00 87.19 69 VAL A N 1
ATOM 561 C CA . VAL A 1 69 ? 7.039 4.670 -5.234 1.00 87.19 69 VAL A CA 1
ATOM 562 C C . VAL A 1 69 ? 8.517 4.306 -5.087 1.00 87.19 69 VAL A C 1
ATOM 564 O O . VAL A 1 69 ? 9.312 4.598 -5.982 1.00 87.19 69 VAL A O 1
ATOM 567 N N . ILE A 1 70 ? 8.889 3.634 -3.995 1.00 86.25 70 ILE A N 1
ATOM 568 C CA . ILE A 1 70 ? 10.256 3.147 -3.778 1.00 86.25 70 ILE A CA 1
ATOM 569 C C . ILE A 1 70 ? 10.617 2.089 -4.822 1.00 86.25 70 ILE A C 1
ATOM 571 O O . ILE A 1 70 ? 11.675 2.189 -5.439 1.00 86.25 70 ILE A O 1
ATOM 575 N N . LEU A 1 71 ? 9.731 1.124 -5.080 1.00 84.06 71 LEU A N 1
ATOM 576 C CA . LEU A 1 71 ? 9.945 0.081 -6.082 1.00 84.06 71 LEU A CA 1
ATOM 577 C C . LEU A 1 71 ? 10.167 0.682 -7.476 1.00 84.06 71 LEU A C 1
ATOM 579 O O . LEU A 1 71 ? 11.083 0.276 -8.183 1.00 84.06 71 LEU A O 1
ATOM 583 N N . TYR A 1 72 ? 9.384 1.695 -7.850 1.00 81.44 72 TYR A N 1
ATOM 584 C CA . TYR A 1 72 ? 9.547 2.406 -9.115 1.00 81.44 72 TYR A CA 1
ATOM 585 C C . TYR A 1 72 ? 10.879 3.163 -9.189 1.00 81.44 72 TYR A C 1
ATOM 587 O O . TYR A 1 72 ? 11.550 3.128 -10.220 1.00 81.44 72 TYR A O 1
ATOM 595 N N . ARG A 1 73 ? 11.300 3.816 -8.097 1.00 81.69 73 ARG A N 1
ATOM 596 C CA . ARG A 1 73 ? 12.621 4.461 -8.024 1.00 81.69 73 ARG A CA 1
ATOM 597 C C . ARG A 1 73 ? 13.750 3.444 -8.172 1.00 81.69 73 ARG A C 1
ATOM 599 O O . ARG A 1 73 ? 14.658 3.679 -8.960 1.00 81.69 73 ARG A O 1
ATOM 606 N N . MET A 1 74 ? 13.668 2.311 -7.478 1.00 80.44 74 MET A N 1
ATOM 607 C CA . MET A 1 74 ? 14.658 1.233 -7.565 1.00 80.44 74 MET A CA 1
ATOM 608 C C . MET A 1 74 ? 14.712 0.634 -8.969 1.00 80.44 74 MET A C 1
ATOM 610 O O . MET A 1 74 ? 15.802 0.453 -9.501 1.00 80.44 74 MET A O 1
ATOM 614 N N . PHE A 1 75 ? 13.552 0.401 -9.592 1.00 78.19 75 PHE A N 1
ATOM 615 C CA . PHE A 1 75 ? 13.455 -0.066 -10.973 1.00 78.19 75 PHE A CA 1
ATOM 616 C C . PHE A 1 75 ? 14.091 0.931 -11.942 1.00 78.19 75 PHE A C 1
ATOM 618 O O . PHE A 1 75 ? 14.860 0.535 -12.809 1.00 78.19 75 PHE A O 1
ATOM 625 N N . LYS A 1 76 ? 13.839 2.234 -11.772 1.00 74.81 76 LYS A N 1
ATOM 626 C CA . LYS A 1 76 ? 14.480 3.263 -12.595 1.00 74.81 76 LYS A CA 1
ATOM 627 C C . LYS A 1 76 ? 16.003 3.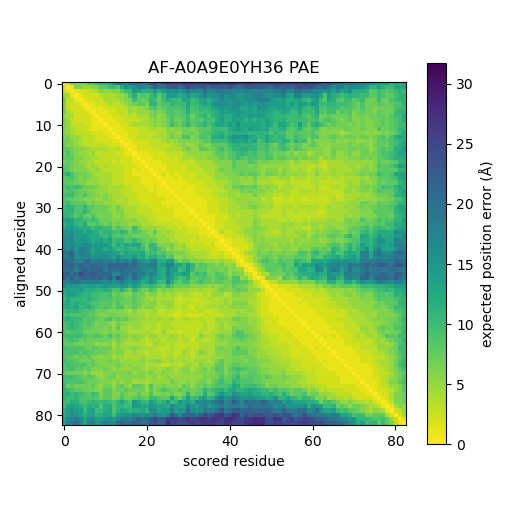238 -12.439 1.00 74.81 76 LYS A C 1
ATOM 629 O O . LYS A 1 76 ? 16.696 3.182 -13.443 1.00 74.81 76 LYS A O 1
ATOM 634 N N . ILE A 1 77 ? 16.510 3.214 -11.211 1.00 75.31 77 ILE A N 1
ATOM 635 C CA . ILE A 1 77 ? 17.956 3.252 -10.948 1.00 75.31 77 ILE A CA 1
ATOM 636 C C . ILE A 1 77 ? 18.652 1.979 -11.457 1.00 75.31 77 ILE A C 1
ATOM 638 O O . ILE A 1 77 ? 19.685 2.060 -12.105 1.00 75.31 77 ILE A O 1
ATOM 642 N N . HIS A 1 78 ? 18.087 0.797 -11.204 1.00 68.19 78 HIS A N 1
ATOM 643 C CA . HIS A 1 78 ? 18.748 -0.464 -11.558 1.00 68.19 78 HIS A CA 1
ATOM 644 C C . HIS A 1 78 ? 18.530 -0.877 -13.016 1.00 68.19 78 HIS A C 1
ATOM 646 O O . HIS A 1 78 ? 19.401 -1.507 -13.593 1.00 68.19 78 HIS A O 1
ATOM 652 N N . VAL A 1 79 ? 17.388 -0.551 -13.631 1.00 65.75 79 VAL A N 1
ATOM 653 C CA . VAL A 1 79 ? 17.056 -1.028 -14.989 1.00 65.75 79 VAL A CA 1
ATOM 654 C C . VAL A 1 79 ? 17.289 0.040 -16.055 1.00 65.75 79 VAL A C 1
ATOM 656 O O . VAL A 1 79 ? 17.644 -0.300 -17.179 1.00 65.75 79 VAL A O 1
ATOM 659 N N . LEU A 1 80 ? 17.085 1.325 -15.740 1.00 59.59 80 LEU A N 1
ATOM 660 C CA . LEU A 1 80 ? 17.246 2.412 -16.718 1.00 59.59 80 LEU A CA 1
ATOM 661 C C . LEU A 1 80 ? 18.627 3.080 -16.652 1.00 59.59 80 LEU A C 1
ATOM 663 O O . LEU A 1 80 ? 18.989 3.754 -17.611 1.00 59.59 80 LEU A O 1
ATOM 667 N N . GLU A 1 81 ? 19.377 2.900 -15.562 1.00 57.19 81 GLU A N 1
ATOM 668 C CA . GLU A 1 81 ? 20.651 3.595 -15.309 1.00 57.19 81 GLU A CA 1
ATOM 669 C C . GLU A 1 81 ? 21.864 2.651 -15.213 1.00 57.19 81 GLU A C 1
ATOM 671 O O . GLU A 1 81 ? 22.970 3.098 -14.917 1.00 57.19 81 GLU A O 1
ATOM 676 N N . GLN A 1 82 ? 21.692 1.354 -15.507 1.00 44.66 82 GLN A 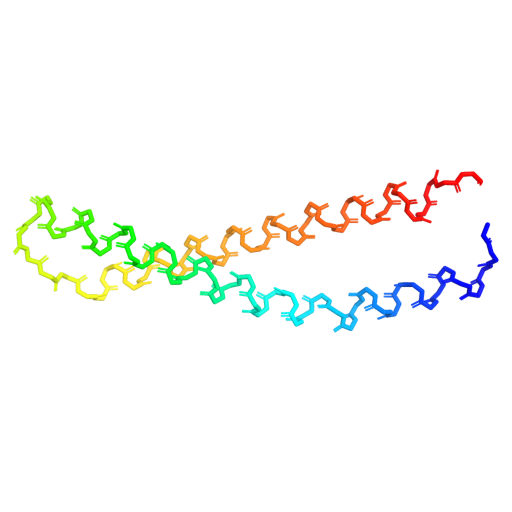N 1
ATOM 677 C CA . GLN A 1 82 ? 22.839 0.476 -15.757 1.00 44.66 82 GLN A CA 1
ATOM 678 C C . GLN A 1 82 ? 23.469 0.817 -17.126 1.00 44.66 82 GLN A C 1
ATOM 680 O O . GLN A 1 82 ? 22.732 0.839 -18.118 1.00 44.66 82 GLN A O 1
ATOM 685 N N . PRO A 1 83 ? 24.792 1.086 -17.186 1.00 48.22 83 PRO A N 1
ATOM 686 C CA . PRO A 1 83 ? 25.506 1.427 -18.420 1.00 48.22 83 PRO A CA 1
ATOM 687 C C . PRO A 1 83 ? 25.481 0.302 -19.468 1.00 48.22 83 PRO A C 1
ATOM 689 O O . PRO A 1 83 ? 25.448 -0.891 -19.084 1.00 48.22 83 PRO A O 1
#

Radius of gyration: 18.13 Å; Cα contacts (8 Å, |Δi|>4): 50; chains: 1; bounding box: 41×13×54 Å

Sequence (83 aa):
MTPRELRIAKIVFWCVSPIMFAGLVRLFFLFFYFIFGMLLLWIFGVKYNPVVFWLAVLASVGFTAAALVILYRMFKIHVLEQP

Mean predicted aligned error: 7.71 Å

Foldseek 3Di:
DDPVVLVVLVVVCVVVLVVQLVVQLVVQLVVQLVVLQVVCCVPPVDRPPVVSNVRSNVRSNVVSVVVSVVVVVVCCCPPVVDD

Nearest PDB structures (foldseek):
  7njo-assembly1_O  TM=3.685E-01  e=2.071E+00  Mycolicibacterium smegmatis MC2 155